Protein AF-A0A4R5BLW0-F1 (afdb_monomer_lite)

Organism: NCBI:txid2530386

Foldseek 3Di:
DDDDDWDKAFDWDDDPNDTDWDQDPDDPNHRHTDTQMGTADVPGDSLRRRQVSCCVPPNDHDDSVVDDDDPCVVVDVDDDDADLVGDDPPDDPQVPVVSVCVVVVHDDDDDDDPD

pLDDT: mean 88.57, std 10.77, range [46.16, 97.56]

InterPro domains:
  IPR000086 NUDIX hydrolase domain [PF00293] (9-66)
  IPR000086 NUDIX hydrolase domain [PS51462] (2-115)
  IPR015797 NUDIX hydrolase-like domain superfamily [SSF55811] (3-89)
  IPR020084 NUDIX hydrolase, conserved site [PS00893] (38-59)
  IPR020476 NUDIX hydrolase [PR00502] (33-47)
  IPR020476 NUDIX hydrolase [PR00502] (47-62)

Radius of gyration: 21.07 Å; chains: 1; bounding box: 57×29×59 Å

Secondary structure (DSSP, 8-state):
-------EEE---EETTEE--EE--SSSSTT-EE-SEEEPPTT--HHHHHHHHHHHHH-----GGG----S-TTT-S------GGG--TT--HHHHHHHHHHHTT------S---

Structure (mmCIF, N/CA/C/O backbone):
data_AF-A0A4R5BLW0-F1
#
_entry.id   AF-A0A4R5BLW0-F1
#
loop_
_atom_site.group_PDB
_atom_site.id
_atom_site.type_symbol
_atom_site.label_atom_id
_atom_site.label_alt_id
_atom_site.label_comp_id
_atom_site.label_asym_id
_atom_site.label_entity_id
_atom_site.label_seq_id
_atom_site.pdbx_PDB_ins_code
_atom_site.Cartn_x
_atom_site.Cartn_y
_atom_site.Cartn_z
_atom_site.occupancy
_atom_site.B_iso_or_equiv
_atom_site.auth_seq_id
_atom_site.auth_comp_id
_atom_site.auth_asym_id
_atom_site.auth_atom_id
_atom_site.pdbx_PDB_model_num
ATOM 1 N N . MET A 1 1 ? 31.904 7.817 0.176 1.00 46.16 1 MET A N 1
ATOM 2 C CA . MET A 1 1 ? 31.210 6.848 -0.700 1.00 46.16 1 MET A CA 1
ATOM 3 C C . MET A 1 1 ? 29.716 7.042 -0.480 1.00 46.16 1 MET A C 1
ATOM 5 O O . MET A 1 1 ? 29.242 6.761 0.613 1.00 46.16 1 MET A O 1
ATOM 9 N N . VAL A 1 2 ? 29.004 7.642 -1.437 1.00 56.94 2 VAL A N 1
ATOM 10 C CA . VAL A 1 2 ? 27.553 7.869 -1.317 1.00 56.94 2 VAL A CA 1
ATOM 11 C C . VAL A 1 2 ? 26.858 6.560 -1.679 1.00 56.94 2 VAL A C 1
ATOM 13 O O . VAL A 1 2 ? 26.971 6.104 -2.814 1.00 56.94 2 VAL A O 1
ATOM 16 N N . HIS A 1 3 ? 26.191 5.928 -0.715 1.00 57.44 3 HIS A N 1
ATOM 17 C CA . HIS A 1 3 ? 25.347 4.769 -0.997 1.00 57.44 3 HIS A CA 1
ATOM 18 C C . HIS A 1 3 ? 24.064 5.260 -1.664 1.00 57.44 3 HIS A C 1
ATOM 20 O O . HIS A 1 3 ? 23.326 6.058 -1.089 1.00 57.44 3 HIS A O 1
ATOM 26 N N . ARG A 1 4 ? 23.798 4.798 -2.888 1.00 74.00 4 ARG A N 1
ATOM 27 C CA . ARG A 1 4 ? 22.523 5.047 -3.558 1.00 74.00 4 ARG A CA 1
ATOM 28 C C . ARG A 1 4 ? 21.532 3.988 -3.091 1.00 74.00 4 ARG A C 1
ATOM 30 O O . ARG A 1 4 ? 21.556 2.867 -3.589 1.00 74.00 4 ARG A O 1
ATOM 37 N N . MET A 1 5 ? 20.689 4.336 -2.125 1.00 78.38 5 MET A N 1
ATOM 38 C CA . MET A 1 5 ? 19.539 3.500 -1.788 1.00 78.38 5 MET A CA 1
ATOM 39 C C . MET A 1 5 ? 18.486 3.664 -2.882 1.00 78.38 5 MET A C 1
ATOM 41 O O . MET A 1 5 ? 18.131 4.785 -3.240 1.00 78.38 5 MET A O 1
ATOM 45 N N . VAL A 1 6 ? 18.024 2.549 -3.438 1.00 84.56 6 VAL A N 1
ATOM 46 C CA . VAL A 1 6 ? 16.882 2.516 -4.352 1.00 84.56 6 VAL A CA 1
ATOM 47 C C . VAL A 1 6 ? 15.743 1.868 -3.588 1.00 84.56 6 VAL A C 1
ATOM 49 O O . VAL A 1 6 ? 15.895 0.749 -3.103 1.00 84.56 6 VAL A O 1
ATOM 52 N N . VAL A 1 7 ? 14.633 2.587 -3.461 1.00 91.12 7 VAL A N 1
ATOM 53 C CA . VAL A 1 7 ? 13.409 2.084 -2.840 1.00 91.12 7 VAL A CA 1
ATOM 54 C C . VAL A 1 7 ? 12.378 1.879 -3.941 1.00 91.12 7 VAL A C 1
ATOM 56 O O . VAL A 1 7 ? 12.228 2.743 -4.805 1.00 91.12 7 VAL A O 1
ATOM 59 N N . ASP A 1 8 ? 11.707 0.731 -3.923 1.00 92.69 8 ASP A N 1
ATOM 60 C CA . ASP A 1 8 ? 10.720 0.335 -4.928 1.00 92.69 8 ASP A CA 1
ATOM 61 C C . ASP A 1 8 ? 9.386 0.040 -4.234 1.00 92.69 8 ASP A C 1
ATOM 63 O O . ASP A 1 8 ? 9.331 -0.765 -3.299 1.00 92.69 8 ASP A O 1
ATOM 67 N N . ALA A 1 9 ? 8.318 0.711 -4.659 1.00 94.06 9 ALA A N 1
ATOM 68 C CA . ALA A 1 9 ? 6.976 0.533 -4.122 1.00 94.06 9 ALA A CA 1
ATOM 69 C C . ALA A 1 9 ? 6.232 -0.521 -4.947 1.00 94.06 9 ALA A C 1
ATOM 71 O O . ALA A 1 9 ? 6.089 -0.366 -6.154 1.00 94.06 9 ALA A O 1
ATOM 72 N N . HIS A 1 10 ? 5.750 -1.582 -4.297 1.00 94.31 10 HIS A N 1
ATOM 73 C CA . HIS A 1 10 ? 4.994 -2.665 -4.934 1.00 94.31 10 HIS A CA 1
ATOM 74 C C . HIS A 1 10 ? 3.520 -2.616 -4.525 1.00 94.31 10 HIS A C 1
ATOM 76 O O . HIS A 1 10 ? 3.213 -2.443 -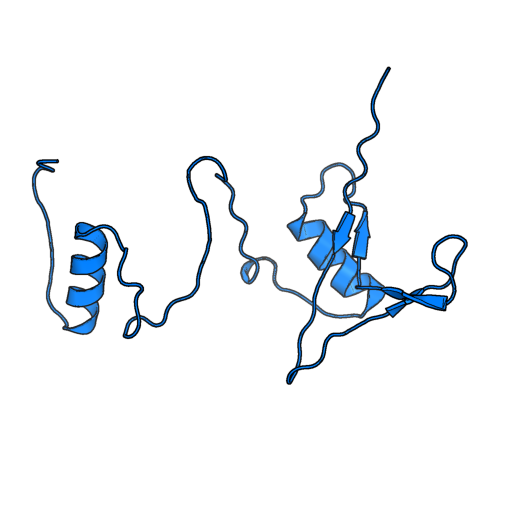3.345 1.00 94.31 10 HIS A O 1
ATOM 82 N N . VAL A 1 11 ? 2.611 -2.836 -5.480 1.00 94.44 11 VAL A N 1
ATOM 83 C CA . VAL A 1 11 ? 1.160 -2.830 -5.243 1.00 94.44 11 VAL A CA 1
ATOM 84 C C . VAL A 1 11 ? 0.578 -4.225 -5.446 1.00 94.44 11 VAL A C 1
ATOM 86 O O . VAL A 1 11 ? 0.590 -4.777 -6.546 1.00 94.44 11 VAL A O 1
ATOM 89 N N . ILE A 1 12 ? 0.014 -4.795 -4.380 1.00 94.94 12 ILE A N 1
ATOM 90 C CA . ILE A 1 12 ? -0.686 -6.082 -4.431 1.00 94.94 12 ILE A CA 1
ATOM 91 C C . ILE A 1 12 ? -2.184 -5.817 -4.567 1.00 94.94 12 ILE A C 1
ATOM 93 O O . ILE A 1 12 ? -2.853 -5.429 -3.613 1.00 94.94 12 ILE A O 1
ATOM 97 N N . MET A 1 13 ? -2.724 -6.054 -5.760 1.00 94.00 13 MET A N 1
ATOM 98 C CA . MET A 1 13 ?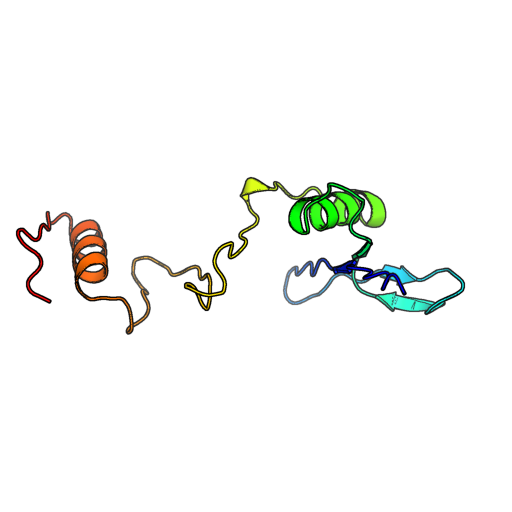 -4.159 -5.947 -6.024 1.00 94.00 13 MET A CA 1
ATOM 99 C C . MET A 1 13 ? -4.808 -7.326 -5.972 1.00 94.00 13 MET A C 1
ATOM 101 O O . MET A 1 13 ? -4.461 -8.204 -6.765 1.00 94.00 13 MET A O 1
ATOM 105 N N . VAL A 1 14 ? -5.772 -7.501 -5.065 1.00 95.50 14 VAL A N 1
ATOM 106 C CA . VAL A 1 14 ? -6.506 -8.759 -4.882 1.00 95.50 14 VAL A CA 1
ATOM 107 C C . VAL A 1 14 ? -7.973 -8.584 -5.272 1.00 95.50 14 VAL A C 1
ATOM 109 O O . VAL A 1 14 ? -8.635 -7.648 -4.833 1.00 95.50 14 VAL A O 1
ATOM 112 N N . ARG A 1 15 ? -8.514 -9.505 -6.078 1.00 93.69 15 ARG A N 1
ATOM 113 C CA . ARG A 1 15 ? -9.940 -9.545 -6.439 1.00 93.69 15 ARG A CA 1
ATOM 114 C C . ARG A 1 15 ? -10.443 -10.979 -6.499 1.00 93.69 15 ARG A C 1
ATOM 116 O O . ARG A 1 15 ? -9.981 -11.765 -7.321 1.00 93.69 15 ARG A O 1
ATOM 123 N N . GLY A 1 16 ? -11.421 -11.315 -5.655 1.00 95.88 16 GLY A N 1
ATOM 124 C CA . GLY A 1 16 ? -12.045 -12.645 -5.647 1.00 95.88 16 GLY A CA 1
ATOM 125 C C . GLY A 1 16 ? -11.025 -13.783 -5.521 1.00 95.88 16 GLY A C 1
ATOM 126 O O . GLY A 1 16 ? -11.046 -14.705 -6.334 1.00 95.88 16 GLY A O 1
ATOM 127 N N . GLY A 1 17 ? -10.087 -13.661 -4.573 1.00 94.12 17 GLY A N 1
ATOM 128 C CA . GLY A 1 17 ? -9.029 -14.650 -4.325 1.00 94.12 17 GLY A CA 1
ATOM 129 C C . GLY A 1 17 ? -7.904 -14.696 -5.368 1.00 94.12 17 GLY A C 1
ATOM 130 O O . GLY A 1 17 ? -7.082 -15.603 -5.327 1.00 94.12 17 GLY A O 1
ATOM 131 N N . ARG A 1 18 ? -7.857 -13.752 -6.315 1.00 96.00 18 ARG A N 1
ATOM 132 C CA . ARG A 1 18 ? -6.822 -13.667 -7.361 1.00 96.00 18 ARG A CA 1
ATOM 133 C C . ARG A 1 18 ? -5.954 -12.437 -7.156 1.00 96.00 18 ARG A C 1
ATOM 135 O O . ARG A 1 18 ? -6.472 -11.419 -6.707 1.00 96.00 18 ARG A O 1
ATOM 142 N N . VAL A 1 19 ? -4.687 -12.516 -7.554 1.00 97.31 19 VAL A N 1
ATOM 143 C CA . VAL A 1 19 ? -3.747 -11.386 -7.580 1.00 97.31 19 VAL A CA 1
ATOM 144 C C . VAL A 1 19 ? -3.521 -10.906 -9.016 1.00 97.31 19 VAL A C 1
ATOM 146 O O . VAL A 1 19 ? -3.478 -11.721 -9.940 1.00 97.31 19 VAL A O 1
ATOM 149 N N . LEU A 1 20 ? -3.396 -9.593 -9.216 1.00 96.69 20 LEU A N 1
ATOM 150 C CA . LEU A 1 20 ? -2.999 -9.011 -10.500 1.00 96.69 20 LEU A CA 1
ATOM 151 C C . LEU A 1 20 ? -1.470 -9.005 -10.630 1.00 96.69 20 LEU A C 1
ATOM 153 O O . LEU A 1 20 ? -0.778 -8.520 -9.740 1.00 96.69 20 LEU A O 1
ATOM 157 N N . LEU A 1 21 ? -0.959 -9.503 -11.756 1.00 97.31 21 LEU A N 1
ATOM 158 C CA . LEU A 1 21 ? 0.461 -9.476 -12.107 1.00 97.31 21 LEU A CA 1
ATOM 159 C C . LEU A 1 21 ? 0.624 -8.946 -13.533 1.00 97.31 21 LEU A C 1
ATOM 161 O O . LEU A 1 21 ? -0.217 -9.210 -14.396 1.00 97.31 21 LEU A O 1
ATOM 165 N N . SER A 1 22 ? 1.722 -8.243 -13.791 1.00 94.12 22 SER A N 1
ATOM 166 C CA . SER A 1 22 ? 2.159 -7.845 -15.127 1.00 94.12 22 SER A CA 1
ATOM 167 C C . SER A 1 22 ? 3.302 -8.758 -15.581 1.00 94.12 22 SER A C 1
ATOM 169 O O . SER A 1 22 ? 4.095 -9.250 -14.776 1.00 94.12 22 SER A O 1
ATOM 171 N N . ARG A 1 23 ? 3.372 -9.056 -16.882 1.00 95.62 23 ARG A N 1
ATOM 172 C CA . ARG A 1 23 ? 4.490 -9.817 -17.455 1.00 95.62 23 ARG A CA 1
ATOM 173 C C . ARG A 1 23 ? 5.510 -8.829 -18.000 1.00 95.62 23 ARG A C 1
ATOM 175 O O . ARG A 1 23 ? 5.199 -8.077 -18.923 1.00 95.62 23 ARG A O 1
ATOM 182 N N . ARG A 1 24 ? 6.707 -8.812 -17.415 1.00 94.44 24 ARG A N 1
ATOM 183 C CA . ARG A 1 24 ? 7.724 -7.798 -17.704 1.00 94.44 24 ARG A CA 1
ATOM 184 C C . ARG A 1 24 ? 8.252 -7.924 -19.131 1.00 94.44 24 ARG A C 1
ATOM 186 O O . ARG A 1 24 ? 8.431 -9.026 -19.647 1.00 94.44 24 ARG A O 1
ATOM 193 N N . ARG A 1 25 ? 8.552 -6.772 -19.728 1.00 93.12 25 ARG A N 1
ATOM 194 C CA . ARG A 1 25 ? 9.339 -6.632 -20.957 1.00 93.12 25 ARG A CA 1
ATOM 195 C C . ARG A 1 25 ? 10.539 -5.739 -20.650 1.00 93.12 25 ARG A C 1
ATOM 197 O O . ARG A 1 25 ? 10.337 -4.608 -20.215 1.00 93.12 25 ARG A O 1
ATOM 204 N N . GLY A 1 26 ? 11.763 -6.206 -20.878 1.00 89.44 26 GLY A N 1
ATOM 205 C CA . GLY A 1 26 ? 12.969 -5.395 -20.661 1.00 89.44 26 GLY A CA 1
ATOM 206 C C . GLY A 1 26 ? 14.207 -6.210 -20.300 1.00 89.44 26 GLY A C 1
ATOM 207 O O . GLY A 1 26 ? 14.188 -7.427 -20.315 1.00 89.44 26 GLY A O 1
ATOM 208 N N . SER A 1 27 ? 15.311 -5.547 -19.959 1.00 83.94 27 SER A N 1
ATOM 209 C CA . SER A 1 27 ? 16.598 -6.220 -19.709 1.00 83.94 27 SER A CA 1
ATOM 210 C C . SER A 1 27 ? 16.664 -7.013 -18.398 1.00 83.94 27 SER A C 1
ATOM 212 O O . SER A 1 27 ? 17.492 -7.912 -18.273 1.00 83.94 27 SER A O 1
ATOM 214 N N . PHE A 1 28 ? 15.812 -6.697 -17.421 1.00 85.56 28 PHE A N 1
ATOM 215 C CA . PHE A 1 28 ? 15.765 -7.377 -16.128 1.00 85.56 28 PHE A CA 1
ATOM 216 C C . PHE A 1 28 ? 14.410 -8.051 -15.907 1.00 85.56 28 PHE A C 1
ATOM 218 O O . PHE A 1 28 ? 13.367 -7.387 -15.897 1.00 85.56 28 PHE A O 1
ATOM 225 N N . GLY A 1 29 ? 14.448 -9.369 -15.693 1.00 89.38 29 GLY A N 1
ATOM 226 C CA . GLY A 1 29 ? 13.257 -10.187 -15.474 1.00 89.38 29 GLY A CA 1
ATOM 227 C C . GLY A 1 29 ? 12.363 -10.318 -16.709 1.00 89.38 29 GLY A C 1
ATOM 228 O O . GLY A 1 29 ? 11.152 -10.444 -16.548 1.00 89.38 29 GLY A O 1
ATOM 229 N N . ASP A 1 30 ? 12.928 -10.253 -17.920 1.00 96.12 30 ASP A N 1
ATOM 230 C CA . ASP A 1 30 ? 12.163 -10.357 -19.168 1.00 96.12 30 ASP A CA 1
ATOM 231 C C . ASP A 1 30 ? 11.279 -11.608 -19.193 1.00 96.12 30 ASP A C 1
ATOM 233 O O . ASP A 1 30 ? 11.721 -12.714 -18.877 1.00 96.12 30 ASP A O 1
ATOM 237 N N . GLY A 1 31 ? 10.008 -11.436 -19.550 1.00 96.25 31 GLY A N 1
ATOM 238 C CA . GLY A 1 31 ? 9.053 -12.533 -19.647 1.00 96.25 31 GLY A CA 1
ATOM 239 C C . GLY A 1 31 ? 8.616 -13.144 -18.312 1.00 96.25 31 GLY A C 1
ATOM 240 O O . GLY A 1 31 ? 7.781 -14.055 -18.344 1.00 96.25 31 GLY A O 1
ATOM 241 N N . LEU A 1 32 ? 9.108 -12.662 -17.166 1.00 97.56 32 LEU A N 1
ATOM 242 C CA . LEU A 1 32 ? 8.649 -13.083 -15.840 1.00 97.56 32 LEU A CA 1
ATOM 243 C C . LEU A 1 32 ? 7.425 -12.276 -15.391 1.00 97.56 32 LEU A C 1
ATOM 245 O O . LEU A 1 32 ? 7.224 -11.131 -15.799 1.00 97.56 32 LEU A O 1
ATOM 249 N N . TRP A 1 33 ? 6.601 -12.893 -14.546 1.00 97.12 33 TRP A N 1
ATOM 250 C CA . TRP A 1 33 ? 5.493 -12.220 -13.871 1.00 97.12 33 TRP A CA 1
ATOM 251 C C . TRP A 1 33 ? 5.997 -11.424 -12.667 1.00 97.12 33 TRP A C 1
ATOM 253 O O . TRP A 1 33 ? 6.892 -11.874 -11.952 1.00 97.12 33 TRP A O 1
ATOM 263 N N . HIS A 1 34 ? 5.409 -10.256 -12.437 1.00 95.00 34 HIS A N 1
ATOM 264 C CA . HIS A 1 34 ? 5.791 -9.318 -11.386 1.00 95.00 34 HIS A CA 1
ATOM 265 C C . HIS A 1 34 ? 4.565 -8.516 -10.925 1.00 95.00 34 HIS A C 1
ATOM 267 O O . HIS A 1 34 ? 3.535 -8.489 -11.600 1.00 95.00 34 HIS A O 1
ATOM 273 N N . LEU A 1 35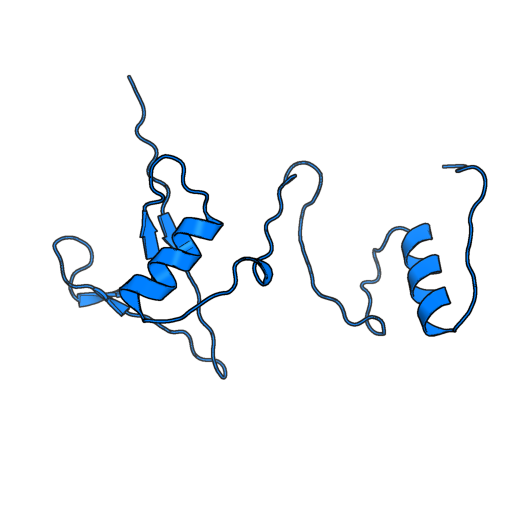 ? 4.647 -7.936 -9.730 1.00 96.38 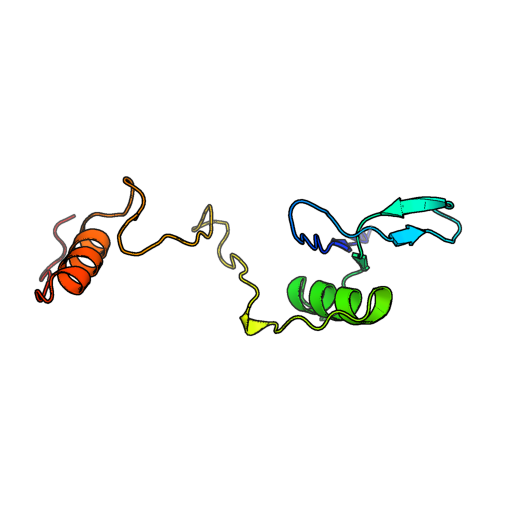35 LEU A N 1
ATOM 274 C CA . LEU A 1 35 ? 3.625 -7.026 -9.216 1.00 96.38 35 LEU A CA 1
ATOM 275 C C . LEU A 1 35 ? 3.765 -5.672 -9.913 1.00 96.38 35 LEU A C 1
ATOM 277 O O . LEU A 1 35 ? 4.896 -5.274 -10.170 1.00 96.38 35 LEU A O 1
ATOM 281 N N . PRO A 1 36 ? 2.673 -4.928 -10.140 1.00 95.50 36 PRO A N 1
ATOM 282 C CA . PRO A 1 36 ? 2.788 -3.524 -10.500 1.00 95.50 36 PRO A CA 1
ATOM 283 C C . PRO A 1 36 ? 3.648 -2.785 -9.471 1.00 95.50 36 PRO A C 1
ATOM 285 O O . PRO A 1 36 ? 3.385 -2.876 -8.262 1.00 95.50 36 PRO A O 1
ATOM 288 N N . SER A 1 37 ? 4.725 -2.151 -9.923 1.00 95.31 37 SER A N 1
ATOM 289 C CA . SER A 1 37 ? 5.708 -1.540 -9.029 1.00 95.31 37 SER A CA 1
ATOM 290 C C . SER A 1 37 ? 6.575 -0.524 -9.747 1.00 95.31 37 SER A C 1
ATOM 292 O O . SER A 1 37 ? 6.755 -0.581 -10.960 1.00 95.31 37 SER A O 1
ATOM 294 N N . GLY A 1 38 ? 7.205 0.342 -8.964 1.00 93.62 38 GLY A N 1
ATOM 295 C CA . GLY A 1 38 ? 8.270 1.173 -9.484 1.00 93.62 38 GLY A CA 1
ATOM 296 C C . GLY A 1 38 ? 8.993 1.967 -8.418 1.00 93.62 38 GLY A C 1
ATOM 297 O O . GLY A 1 38 ? 8.703 1.903 -7.216 1.00 93.62 38 GLY A O 1
ATOM 298 N N . LYS A 1 39 ? 10.013 2.681 -8.883 1.00 95.38 39 LYS A N 1
ATOM 299 C CA . LYS A 1 39 ? 10.950 3.376 -8.008 1.00 95.38 39 LYS A CA 1
ATOM 300 C C . LYS A 1 39 ? 10.269 4.587 -7.402 1.00 95.38 39 LYS A C 1
ATOM 302 O O . LYS A 1 39 ? 9.546 5.308 -8.083 1.00 95.38 39 LYS A O 1
ATOM 307 N N . VAL A 1 40 ? 10.570 4.822 -6.132 1.00 96.19 40 VAL A N 1
ATOM 308 C CA . VAL A 1 40 ? 10.178 6.060 -5.463 1.00 96.19 40 VAL A CA 1
ATOM 309 C C . VAL A 1 40 ? 11.040 7.195 -6.004 1.00 96.19 40 VAL A C 1
ATOM 311 O O . VAL A 1 40 ? 12.275 7.127 -5.942 1.00 96.19 40 VAL A O 1
ATOM 314 N N . ASP A 1 41 ? 10.389 8.231 -6.524 1.00 94.81 41 ASP A N 1
ATOM 315 C CA . ASP A 1 41 ? 11.067 9.407 -7.054 1.00 94.81 41 ASP A CA 1
ATOM 316 C C . ASP A 1 41 ? 11.537 10.362 -5.945 1.00 94.81 41 ASP A C 1
ATOM 318 O O . ASP A 1 41 ? 11.129 10.305 -4.782 1.00 94.81 41 ASP A O 1
ATOM 322 N N . ALA A 1 42 ? 12.452 11.267 -6.295 1.00 92.25 42 ALA A N 1
ATOM 323 C CA . ALA A 1 42 ? 12.970 12.241 -5.342 1.00 92.25 42 ALA A CA 1
ATOM 324 C C . ALA A 1 42 ? 11.855 13.192 -4.870 1.00 92.25 42 ALA A C 1
ATOM 326 O O . ALA A 1 42 ? 11.245 13.892 -5.674 1.00 92.25 42 ALA A O 1
ATOM 327 N N . GLY A 1 43 ? 11.634 13.247 -3.554 1.00 93.00 43 GLY A N 1
ATOM 328 C CA . GLY A 1 43 ? 10.570 14.053 -2.945 1.00 93.00 43 GLY A CA 1
ATOM 329 C C . GLY A 1 43 ? 9.202 13.363 -2.895 1.00 93.00 43 GLY A C 1
ATOM 330 O O . GLY A 1 43 ? 8.258 13.953 -2.377 1.00 93.00 43 GLY A O 1
ATOM 331 N N . GLU A 1 44 ? 9.101 12.128 -3.385 1.00 93.75 44 GLU A N 1
ATOM 332 C CA . GLU A 1 44 ? 7.887 11.315 -3.352 1.00 93.75 44 GLU A CA 1
ATOM 333 C C . GLU A 1 44 ? 7.858 10.420 -2.097 1.00 93.75 44 GLU A C 1
ATOM 335 O O . GLU A 1 44 ? 8.885 9.911 -1.639 1.00 93.75 44 GLU A O 1
ATOM 340 N N . SER A 1 45 ? 6.676 10.218 -1.512 1.00 92.00 45 SER A N 1
ATOM 341 C CA . SER A 1 45 ? 6.461 9.209 -0.467 1.00 92.00 45 SER A CA 1
ATOM 342 C C . SER A 1 45 ? 6.189 7.821 -1.062 1.00 92.00 45 SER A C 1
ATOM 344 O O . SER A 1 45 ? 5.749 7.692 -2.200 1.00 92.00 45 SER A O 1
ATOM 346 N N . LEU A 1 46 ? 6.354 6.759 -0.265 1.00 92.00 46 LEU A N 1
ATOM 347 C CA . LEU A 1 46 ? 6.017 5.389 -0.695 1.00 92.00 46 LEU A CA 1
ATOM 348 C C . LEU A 1 46 ? 4.561 5.244 -1.158 1.00 92.00 46 LEU A C 1
ATOM 350 O O . LEU A 1 46 ? 4.277 4.500 -2.091 1.00 92.00 46 LEU A O 1
ATOM 354 N N . VAL A 1 47 ? 3.649 5.954 -0.490 1.00 93.31 47 VAL A N 1
ATOM 355 C CA . VAL A 1 47 ? 2.216 5.953 -0.801 1.00 93.31 47 VAL A CA 1
ATOM 356 C C . VAL A 1 47 ? 1.973 6.590 -2.168 1.00 93.31 47 VAL A C 1
ATOM 358 O O . VAL A 1 47 ? 1.307 5.989 -3.005 1.00 93.31 47 VAL A O 1
ATOM 361 N N . GLN A 1 48 ? 2.566 7.757 -2.420 1.00 95.25 48 GLN A N 1
ATOM 362 C CA . GLN A 1 48 ? 2.442 8.452 -3.704 1.00 95.25 48 GLN A CA 1
ATOM 363 C C . GLN A 1 48 ? 3.009 7.617 -4.857 1.00 95.25 48 GLN A C 1
ATOM 365 O O . GLN A 1 48 ? 2.329 7.454 -5.869 1.00 95.25 48 GLN A O 1
ATOM 370 N N . ALA A 1 49 ? 4.180 6.999 -4.659 1.00 95.88 49 ALA A N 1
ATOM 371 C CA . ALA A 1 49 ? 4.773 6.097 -5.644 1.00 95.88 49 ALA A CA 1
ATOM 372 C C . ALA A 1 49 ? 3.828 4.930 -5.973 1.00 95.88 49 ALA A C 1
ATOM 374 O O . ALA A 1 49 ? 3.538 4.669 -7.135 1.00 95.88 49 ALA A O 1
ATOM 375 N N . ALA A 1 50 ? 3.265 4.271 -4.955 1.00 95.06 50 ALA A N 1
ATOM 376 C CA . ALA A 1 50 ? 2.313 3.178 -5.151 1.00 95.06 50 ALA A CA 1
ATOM 377 C C . ALA A 1 50 ? 1.052 3.612 -5.927 1.00 95.06 50 ALA A C 1
ATOM 379 O O . ALA A 1 50 ? 0.605 2.898 -6.827 1.00 95.06 50 ALA A O 1
ATOM 380 N N . VAL A 1 51 ? 0.481 4.780 -5.610 1.00 96.25 51 VAL A N 1
ATOM 381 C CA . VAL A 1 51 ? -0.703 5.313 -6.309 1.00 96.25 51 VAL A CA 1
ATOM 382 C C . VAL A 1 51 ? -0.387 5.670 -7.762 1.00 96.25 51 VAL A C 1
ATOM 384 O O . VAL A 1 51 ? -1.173 5.343 -8.658 1.00 96.25 51 VAL A O 1
ATOM 387 N N . ARG A 1 52 ? 0.764 6.303 -8.011 1.00 97.56 52 ARG A N 1
ATOM 388 C CA . ARG A 1 52 ? 1.234 6.643 -9.358 1.00 97.56 52 ARG A CA 1
ATOM 389 C C . ARG A 1 52 ? 1.446 5.391 -10.205 1.00 97.56 52 ARG A C 1
ATOM 391 O O . ARG A 1 52 ? 0.860 5.298 -11.282 1.00 97.56 52 ARG A O 1
ATOM 398 N N . GLU A 1 53 ? 2.192 4.412 -9.701 1.00 97.12 53 GLU A N 1
ATOM 399 C CA . GLU A 1 53 ? 2.516 3.178 -10.432 1.00 97.12 53 GLU A CA 1
ATOM 400 C C . GLU A 1 53 ? 1.268 2.331 -10.722 1.00 97.12 53 GLU A C 1
ATOM 402 O O . GLU A 1 53 ? 1.083 1.844 -11.838 1.00 97.12 53 GLU A O 1
ATOM 407 N N . ALA A 1 54 ? 0.329 2.228 -9.771 1.00 96.56 54 ALA A N 1
ATOM 408 C CA . ALA A 1 54 ? -0.953 1.560 -10.016 1.00 96.56 54 ALA A CA 1
ATOM 409 C C . ALA A 1 54 ? -1.736 2.207 -11.175 1.00 96.56 54 ALA A C 1
ATOM 411 O O . ALA A 1 54 ? -2.367 1.513 -11.982 1.00 96.56 54 ALA A O 1
ATOM 412 N N . ARG A 1 55 ? -1.681 3.538 -11.289 1.00 97.19 55 ARG A N 1
ATOM 413 C CA . ARG A 1 55 ? -2.331 4.272 -12.376 1.00 97.19 55 ARG A CA 1
ATOM 414 C C . ARG A 1 55 ? -1.592 4.105 -13.702 1.00 97.19 55 ARG A C 1
ATOM 416 O O . ARG A 1 55 ? -2.254 3.923 -14.722 1.00 97.19 55 ARG A O 1
ATOM 423 N N . GLU A 1 56 ? -0.268 4.203 -13.702 1.00 96.56 56 GLU A N 1
ATOM 424 C CA . GLU A 1 56 ? 0.561 4.179 -14.913 1.00 96.56 56 GLU A CA 1
ATOM 425 C C . GLU A 1 56 ? 0.631 2.788 -15.548 1.00 96.56 56 GLU A C 1
ATOM 427 O O . GLU A 1 56 ? 0.419 2.662 -16.755 1.00 96.56 56 GLU A O 1
ATOM 432 N N . GLU A 1 57 ? 0.856 1.738 -14.755 1.00 95.62 57 GLU A N 1
ATOM 433 C CA . GLU A 1 57 ? 1.089 0.394 -15.294 1.00 95.62 57 GLU A CA 1
ATOM 434 C C . GLU A 1 57 ? -0.199 -0.384 -15.585 1.00 95.62 57 GLU A C 1
ATOM 436 O O . GLU A 1 57 ? -0.240 -1.188 -16.520 1.00 95.62 57 GLU A O 1
ATOM 441 N N . VAL A 1 58 ? -1.257 -0.176 -14.790 1.00 95.62 58 VAL A N 1
ATOM 442 C CA . VAL A 1 58 ? -2.494 -0.978 -14.892 1.00 95.62 58 VAL A CA 1
ATOM 443 C C . VAL A 1 58 ? -3.787 -0.160 -14.941 1.00 95.62 58 VAL A C 1
ATOM 445 O O . VAL A 1 58 ? -4.872 -0.737 -15.034 1.00 95.62 58 VAL A O 1
ATOM 448 N N . GLY A 1 59 ? -3.709 1.174 -14.906 1.00 96.56 59 GLY A N 1
ATOM 449 C CA . GLY A 1 59 ? -4.875 2.057 -15.028 1.00 96.56 59 GLY A CA 1
ATOM 450 C C . GLY A 1 59 ? -5.793 2.093 -13.802 1.00 96.56 59 GLY A C 1
ATOM 451 O O . GLY A 1 59 ? -6.906 2.620 -13.890 1.00 96.56 59 GLY A O 1
ATOM 452 N N . VAL A 1 60 ? -5.361 1.546 -12.662 1.00 95.56 60 VAL A N 1
ATOM 453 C CA . VAL A 1 60 ? -6.148 1.531 -11.423 1.00 95.56 60 VAL A CA 1
ATOM 454 C C . VAL A 1 60 ? -5.969 2.858 -10.694 1.00 95.56 60 VAL A C 1
ATOM 456 O O . VAL A 1 60 ? -4.855 3.322 -10.477 1.00 95.56 60 VAL A O 1
ATOM 459 N N . ARG A 1 61 ? -7.085 3.479 -10.304 1.00 96.06 61 ARG A N 1
ATOM 460 C CA . ARG A 1 61 ? -7.076 4.670 -9.449 1.00 96.06 61 ARG A CA 1
ATOM 461 C C . ARG A 1 61 ? -7.243 4.236 -8.002 1.00 96.06 61 ARG A C 1
ATOM 463 O O . ARG A 1 61 ? -8.222 3.567 -7.684 1.00 96.06 61 ARG A O 1
ATOM 470 N N . ILE A 1 62 ? -6.297 4.633 -7.164 1.00 94.25 62 ILE A N 1
ATOM 471 C CA . ILE A 1 62 ? -6.338 4.452 -5.716 1.00 94.25 62 ILE A CA 1
ATOM 472 C C . ILE A 1 62 ? -6.524 5.842 -5.111 1.00 94.25 62 ILE A C 1
ATOM 474 O O . ILE A 1 62 ? -5.800 6.765 -5.486 1.00 94.25 62 ILE A O 1
ATOM 478 N N . ASP A 1 63 ? -7.499 6.005 -4.221 1.00 93.12 63 ASP A N 1
ATOM 479 C CA . ASP A 1 63 ? -7.577 7.206 -3.393 1.00 93.12 63 ASP A CA 1
ATOM 480 C C . ASP A 1 63 ? -6.518 7.086 -2.290 1.00 93.12 63 ASP A C 1
ATOM 482 O O . ASP A 1 63 ? -6.505 6.115 -1.533 1.00 93.12 63 ASP A O 1
ATOM 486 N N . GLU A 1 64 ? -5.603 8.051 -2.198 1.00 89.25 64 GLU A N 1
ATOM 487 C CA . GLU A 1 64 ? -4.572 8.060 -1.152 1.00 89.25 64 GLU A CA 1
ATOM 488 C C . GLU A 1 64 ? -5.179 8.028 0.260 1.00 89.25 64 GLU A C 1
ATOM 490 O O . GLU A 1 64 ? -4.561 7.492 1.180 1.00 89.25 64 GLU A O 1
ATOM 495 N N . ASN A 1 65 ? -6.406 8.531 0.435 1.00 87.62 65 ASN A N 1
ATOM 496 C CA . ASN A 1 65 ? -7.110 8.511 1.717 1.00 87.62 65 ASN A CA 1
ATOM 497 C C . ASN A 1 65 ? -7.561 7.107 2.144 1.00 87.62 65 ASN A C 1
ATOM 499 O O . ASN A 1 65 ? -7.810 6.890 3.336 1.00 87.62 65 ASN A O 1
ATOM 503 N N . ASP A 1 66 ? -7.629 6.155 1.211 1.00 88.56 66 ASP A N 1
ATOM 504 C CA . ASP A 1 66 ? -7.928 4.748 1.498 1.00 88.56 66 ASP A CA 1
ATOM 505 C C . ASP A 1 66 ? -6.680 3.972 1.939 1.00 88.56 66 ASP A C 1
ATOM 507 O O . ASP A 1 66 ? -6.779 2.870 2.486 1.00 88.56 66 ASP A O 1
ATOM 511 N N . LEU A 1 67 ? -5.490 4.550 1.754 1.00 87.38 67 LEU A N 1
ATOM 512 C CA . LEU A 1 67 ? -4.237 3.948 2.179 1.00 87.38 67 LEU A CA 1
ATOM 513 C C . LEU A 1 67 ? -3.939 4.297 3.644 1.00 87.38 67 LEU A C 1
ATOM 515 O O . LEU A 1 67 ? -4.219 5.387 4.154 1.00 87.38 67 LEU A O 1
ATOM 519 N N . ARG A 1 68 ? -3.372 3.329 4.366 1.00 84.06 68 ARG A N 1
ATOM 520 C CA . ARG A 1 68 ? -2.946 3.481 5.760 1.00 84.06 68 ARG A CA 1
ATOM 521 C C . ARG A 1 68 ? -1.457 3.192 5.845 1.00 84.06 68 ARG A C 1
ATOM 523 O O . ARG A 1 68 ? -0.984 2.185 5.332 1.00 84.06 68 ARG A O 1
ATOM 530 N N . GLN A 1 69 ? -0.731 4.090 6.500 1.00 86.12 69 GLN A N 1
ATOM 531 C CA . GLN A 1 69 ? 0.700 3.964 6.731 1.00 86.12 69 GLN A CA 1
ATOM 532 C C . GLN A 1 69 ? 0.966 4.142 8.219 1.00 86.12 69 GLN A C 1
ATOM 534 O O . GLN A 1 69 ? 0.548 5.136 8.812 1.00 86.12 69 GLN A O 1
ATOM 539 N N . ASN A 1 70 ? 1.698 3.202 8.805 1.00 87.25 70 ASN A N 1
ATOM 540 C CA . ASN A 1 70 ? 2.250 3.396 10.133 1.00 87.25 70 ASN A CA 1
ATOM 541 C C . ASN A 1 70 ? 3.387 4.426 10.055 1.00 87.25 70 ASN A C 1
ATOM 543 O O . ASN A 1 70 ? 4.402 4.179 9.402 1.00 87.25 70 ASN A O 1
ATOM 547 N N . ARG A 1 71 ? 3.186 5.592 10.675 1.00 87.38 71 ARG A N 1
ATOM 548 C CA . ARG A 1 71 ? 4.151 6.704 10.674 1.00 87.38 71 ARG A CA 1
ATOM 549 C C . ARG A 1 71 ? 5.057 6.739 11.905 1.00 87.38 71 ARG A C 1
ATOM 551 O O . ARG A 1 71 ? 5.996 7.525 11.912 1.00 87.38 71 ARG A O 1
ATOM 558 N N . GLU A 1 72 ? 4.797 5.894 12.898 1.00 91.81 72 GLU A N 1
ATOM 559 C CA . GLU A 1 72 ? 5.575 5.786 14.138 1.00 91.81 72 GLU A CA 1
ATOM 560 C C . GLU A 1 72 ? 5.882 4.303 14.410 1.00 91.81 72 GLU A C 1
ATOM 562 O O . GLU A 1 72 ? 5.363 3.719 15.368 1.00 91.81 72 GLU A O 1
ATOM 567 N N . PRO A 1 73 ? 6.679 3.644 13.547 1.00 90.69 73 PRO A N 1
ATOM 568 C CA . PRO A 1 73 ? 6.973 2.214 13.665 1.00 90.69 73 PRO A CA 1
ATOM 569 C C . PRO A 1 73 ? 7.673 1.838 14.980 1.00 90.69 73 PRO A C 1
ATOM 571 O O . PRO A 1 73 ? 7.681 0.673 15.365 1.00 90.69 73 PRO A O 1
ATOM 574 N N . GLU A 1 74 ? 8.249 2.809 15.687 1.00 95.00 74 GLU A N 1
ATOM 575 C CA . GLU A 1 74 ? 8.844 2.641 17.010 1.00 95.00 74 GLU A CA 1
ATOM 576 C C . GLU A 1 74 ? 7.822 2.640 18.160 1.00 95.00 74 GLU A C 1
ATOM 578 O O . GLU A 1 74 ? 8.159 2.226 19.268 1.00 95.00 74 GLU A O 1
ATOM 583 N N . LYS A 1 75 ? 6.583 3.086 17.914 1.00 92.25 75 LYS A N 1
ATOM 584 C CA . LYS A 1 75 ? 5.491 3.134 18.910 1.00 92.25 75 LYS A CA 1
ATOM 585 C C . LYS A 1 75 ? 4.294 2.263 18.546 1.00 92.25 75 LYS A C 1
ATOM 587 O O . LYS A 1 75 ? 3.500 1.918 19.416 1.00 92.25 75 LYS A O 1
ATOM 592 N N . CYS A 1 76 ? 4.137 1.935 17.270 1.00 92.50 76 CYS A N 1
ATOM 593 C CA . CYS A 1 76 ? 3.028 1.161 16.738 1.00 92.50 76 CYS A CA 1
ATOM 594 C C . CYS A 1 76 ? 3.596 -0.038 15.979 1.00 92.50 76 CYS A C 1
ATOM 596 O O . CYS A 1 76 ? 4.370 0.140 15.044 1.00 92.50 76 CYS A O 1
ATOM 598 N N . TYR A 1 77 ? 3.221 -1.256 16.371 1.00 91.81 77 TYR A N 1
ATOM 599 C CA . TYR A 1 77 ? 3.649 -2.462 15.658 1.00 91.81 77 TYR A CA 1
ATOM 600 C C . TYR A 1 77 ? 2.824 -2.701 14.392 1.00 91.81 77 TYR A C 1
ATOM 602 O O . TYR A 1 77 ? 3.371 -3.070 13.355 1.00 91.81 77 TYR A O 1
ATOM 610 N N . GLU A 1 78 ? 1.512 -2.471 14.463 1.00 90.44 78 GLU A N 1
ATOM 611 C CA . GLU A 1 78 ? 0.570 -2.861 13.418 1.00 90.44 78 GLU A CA 1
ATOM 612 C C . GLU A 1 78 ? -0.641 -1.921 13.363 1.00 90.44 78 GLU A C 1
ATOM 614 O O . GLU A 1 78 ? -1.085 -1.383 14.379 1.00 90.44 78 GLU A O 1
ATOM 619 N N . LEU A 1 79 ? -1.189 -1.756 12.155 1.00 90.19 79 LEU A N 1
ATOM 620 C CA . LEU A 1 79 ? -2.485 -1.131 11.907 1.00 90.19 79 LEU A CA 1
ATOM 621 C C . LEU A 1 79 ? -3.479 -2.211 11.466 1.00 90.19 79 LEU A C 1
ATOM 623 O O . LEU A 1 79 ? -3.183 -2.962 10.540 1.00 90.19 79 LEU A O 1
ATOM 627 N N . GLY A 1 80 ? -4.666 -2.246 12.072 1.00 89.69 80 GLY A N 1
ATOM 628 C CA . GLY A 1 80 ? -5.695 -3.241 11.764 1.00 89.69 80 GLY A CA 1
ATOM 629 C C . GLY A 1 80 ? -7.099 -2.646 11.679 1.00 89.69 80 GLY A C 1
ATOM 630 O O . GLY A 1 80 ? -7.400 -1.631 12.308 1.00 89.69 80 GLY A O 1
ATOM 631 N N . TRP A 1 81 ? -7.961 -3.304 10.901 1.00 87.81 81 TRP A N 1
ATOM 632 C CA . TRP A 1 81 ? -9.401 -3.058 10.886 1.00 87.81 81 TRP A CA 1
ATOM 633 C C . TRP A 1 81 ? -10.105 -4.147 11.683 1.00 87.81 81 TRP A C 1
ATOM 635 O O . TRP A 1 81 ? -9.945 -5.331 11.396 1.00 87.81 81 TRP A O 1
ATOM 645 N N . PHE A 1 82 ? -10.924 -3.738 12.642 1.00 92.25 82 PHE A N 1
ATOM 646 C CA . PHE A 1 82 ? -11.721 -4.641 13.459 1.00 92.25 82 PHE A CA 1
ATOM 647 C C . PHE A 1 82 ? -13.170 -4.177 13.415 1.00 92.25 82 PHE A C 1
ATOM 649 O O . PHE A 1 82 ? -13.440 -2.974 13.468 1.00 92.25 82 PHE A O 1
ATOM 656 N N . ALA A 1 83 ? -14.103 -5.119 13.292 1.00 89.81 83 ALA A N 1
ATOM 657 C CA . ALA A 1 83 ? -15.509 -4.789 13.459 1.00 89.81 83 ALA A CA 1
ATOM 658 C C . ALA A 1 83 ? -15.739 -4.357 14.915 1.00 89.81 83 ALA A C 1
ATOM 660 O O . ALA A 1 83 ? -15.113 -4.897 15.829 1.00 89.81 83 ALA A O 1
ATOM 661 N N . LEU A 1 84 ? -16.611 -3.371 15.145 1.00 86.88 84 LEU A N 1
ATOM 662 C CA . LEU A 1 84 ? -16.840 -2.857 16.500 1.00 86.88 84 LEU A CA 1
ATOM 663 C C . LEU A 1 84 ? -17.389 -3.942 17.441 1.00 86.88 84 LEU A C 1
ATOM 665 O O . LEU A 1 84 ? -17.078 -3.944 18.625 1.00 86.88 84 LEU A O 1
ATOM 669 N N . ASP A 1 85 ? -18.150 -4.895 16.913 1.00 87.56 85 ASP A N 1
ATOM 670 C CA . ASP A 1 85 ? -18.670 -6.060 17.632 1.00 87.56 85 ASP A CA 1
ATOM 671 C C . ASP A 1 85 ? -17.682 -7.245 17.704 1.00 87.56 85 ASP A C 1
ATOM 673 O O . ASP A 1 85 ? -17.970 -8.241 18.366 1.00 87.56 85 ASP A O 1
ATOM 677 N N . ALA A 1 86 ? -16.503 -7.133 17.084 1.00 91.44 86 ALA A N 1
ATOM 678 C CA . ALA A 1 86 ? -15.455 -8.156 17.061 1.00 91.44 86 ALA A CA 1
ATOM 679 C C . ALA A 1 86 ? -14.059 -7.547 17.294 1.00 91.44 86 ALA A C 1
ATOM 681 O O . ALA A 1 86 ? -13.108 -7.788 16.546 1.00 91.44 86 ALA A O 1
ATOM 682 N N . LEU A 1 87 ? -13.948 -6.725 18.338 1.00 91.75 87 LEU A N 1
ATOM 683 C CA . LEU A 1 87 ? -12.689 -6.119 18.760 1.00 91.75 87 LEU A CA 1
ATOM 684 C C . LEU A 1 87 ? -11.686 -7.169 19.279 1.00 91.75 87 LEU A C 1
ATOM 686 O O . LEU A 1 87 ? -12.100 -8.148 19.909 1.00 91.75 87 LEU A O 1
ATOM 690 N N . PRO A 1 88 ? -10.372 -6.958 19.082 1.00 93.94 88 PRO A N 1
ATOM 691 C CA . PRO A 1 88 ? -9.348 -7.850 19.606 1.00 93.94 88 PRO A CA 1
ATOM 692 C C . PRO A 1 88 ? -9.325 -7.842 21.144 1.00 93.94 88 PRO A C 1
ATOM 694 O O . PRO A 1 88 ? -9.771 -6.897 21.801 1.00 93.94 88 PRO A O 1
ATOM 697 N N . GLY A 1 89 ? -8.847 -8.939 21.734 1.00 91.56 89 GLY A N 1
ATOM 698 C CA . GLY A 1 89 ? -8.889 -9.153 23.186 1.00 91.56 89 GLY A CA 1
ATOM 699 C C . GLY A 1 89 ? -7.842 -8.365 23.980 1.00 91.56 89 GLY A C 1
ATOM 700 O O . GLY A 1 89 ? -7.975 -8.232 25.193 1.00 91.56 89 GLY A O 1
ATOM 701 N N . ASP A 1 90 ? -6.824 -7.840 23.306 1.00 94.06 90 ASP A N 1
ATOM 702 C CA . ASP A 1 90 ? -5.625 -7.204 23.858 1.00 94.06 90 ASP A CA 1
ATOM 703 C C . ASP A 1 90 ? -5.630 -5.670 23.727 1.00 94.06 90 ASP A C 1
ATOM 705 O O . ASP A 1 90 ? -4.588 -5.017 23.775 1.00 94.06 90 ASP A O 1
ATOM 709 N N . ILE A 1 91 ? -6.814 -5.061 23.617 1.00 93.56 91 ILE A N 1
ATOM 710 C CA . ILE A 1 91 ? -6.954 -3.601 23.681 1.00 93.56 91 ILE A CA 1
ATOM 711 C C . ILE A 1 91 ? -6.667 -3.121 25.109 1.00 93.56 91 ILE A C 1
ATOM 713 O O . ILE A 1 91 ? -7.149 -3.697 26.086 1.00 93.56 91 ILE A O 1
ATOM 717 N N . ILE A 1 92 ? -5.947 -2.001 25.228 1.00 91.94 92 ILE A N 1
ATOM 718 C CA . ILE A 1 92 ? -5.785 -1.263 26.488 1.00 91.94 92 ILE A CA 1
ATOM 719 C C . ILE A 1 92 ? -7.167 -1.045 27.148 1.00 91.94 92 ILE A C 1
ATOM 721 O O . ILE A 1 92 ? -8.169 -0.827 26.472 1.00 91.94 92 ILE A O 1
ATOM 725 N N . GLY A 1 93 ? -7.260 -1.115 28.478 1.00 87.44 93 GLY A N 1
ATOM 726 C CA . GLY A 1 93 ? -8.560 -1.188 29.161 1.00 87.44 93 GLY A CA 1
ATOM 727 C C . GLY A 1 93 ? -9.489 0.014 28.931 1.00 87.44 93 GLY A C 1
ATOM 728 O O . GLY A 1 93 ? -10.678 -0.159 28.663 1.00 87.44 93 GLY A O 1
ATOM 729 N N . TYR A 1 94 ? -8.971 1.242 29.007 1.00 87.94 94 TYR A N 1
ATOM 730 C CA . TYR A 1 94 ? -9.823 2.436 28.962 1.00 87.94 94 TYR A CA 1
ATOM 731 C C . TYR A 1 94 ? -10.442 2.735 27.576 1.00 87.94 94 TYR A C 1
ATOM 733 O O . TYR A 1 94 ? -11.632 3.064 27.557 1.00 87.94 94 TYR A O 1
ATOM 741 N N . PRO A 1 95 ? -9.767 2.587 26.406 1.00 89.69 95 PRO A N 1
ATOM 742 C CA . PRO A 1 95 ? -10.425 2.778 25.119 1.00 89.69 95 PRO A CA 1
ATOM 743 C C . PRO A 1 95 ? -11.400 1.636 24.846 1.00 89.69 95 PRO A C 1
ATOM 745 O O . PRO A 1 95 ? -12.465 1.878 24.286 1.00 89.69 95 PRO A O 1
ATOM 748 N N . ALA A 1 96 ? -11.088 0.410 25.295 1.00 88.94 96 ALA A N 1
ATOM 749 C CA . ALA A 1 96 ? -12.000 -0.723 25.180 1.00 88.94 96 ALA A CA 1
ATOM 750 C C . ALA A 1 96 ? -13.333 -0.446 25.897 1.00 88.94 96 ALA A C 1
ATOM 752 O O . ALA A 1 96 ? -14.395 -0.700 25.332 1.00 88.94 96 ALA A O 1
ATOM 753 N N . SER A 1 97 ? -13.294 0.126 27.106 1.00 87.81 97 SER A N 1
ATOM 754 C CA . SER A 1 97 ? -14.500 0.542 27.838 1.00 87.81 97 SER A CA 1
ATOM 755 C C . SER A 1 97 ? -15.294 1.624 27.102 1.00 87.81 97 SER A C 1
ATOM 757 O O . SER A 1 97 ? -16.517 1.528 27.022 1.00 87.81 97 SER A O 1
ATOM 759 N N . GLY A 1 98 ? -14.618 2.614 26.508 1.00 88.19 98 GLY A N 1
ATOM 760 C CA . GLY A 1 98 ? -15.271 3.640 25.687 1.00 88.19 98 GLY A CA 1
ATOM 761 C C . GLY A 1 98 ? -15.951 3.071 24.435 1.00 88.19 98 GLY A C 1
ATOM 762 O O . GLY A 1 98 ? -17.111 3.383 24.170 1.00 88.19 98 GLY A O 1
ATOM 763 N N . LEU A 1 99 ? -15.263 2.194 23.697 1.00 90.06 99 LEU A N 1
ATOM 764 C CA . LEU A 1 99 ? -15.794 1.544 22.491 1.00 90.06 99 LEU A CA 1
ATOM 765 C C . LEU A 1 99 ? -16.997 0.644 22.803 1.00 90.06 99 LEU A C 1
ATOM 767 O O . LEU A 1 99 ? -17.999 0.683 22.092 1.00 90.06 99 LEU A O 1
ATOM 771 N N . ARG A 1 100 ? -16.933 -0.128 23.893 1.00 86.12 100 ARG A N 1
ATOM 772 C CA . ARG A 1 100 ? -18.060 -0.961 24.343 1.00 86.12 100 ARG A CA 1
ATOM 773 C C . ARG A 1 100 ? -19.243 -0.118 24.813 1.00 86.12 100 ARG A C 1
ATOM 775 O O . ARG A 1 100 ? -20.37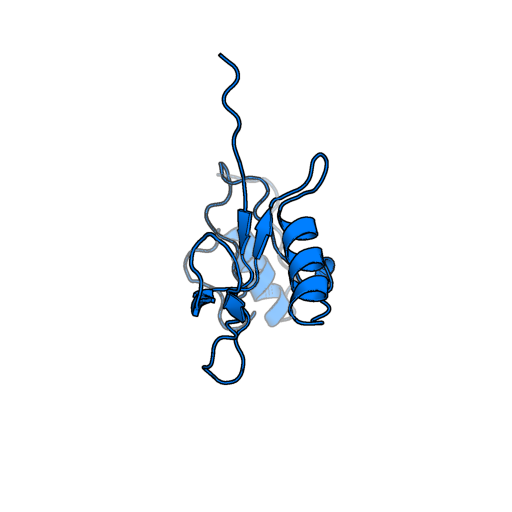0 -0.396 24.419 1.00 86.12 100 ARG A O 1
ATOM 782 N N . GLY A 1 101 ? -18.990 0.951 25.571 1.00 85.62 101 GLY A N 1
ATOM 783 C CA . GLY A 1 101 ? -20.031 1.896 25.976 1.00 85.62 101 GLY A CA 1
ATOM 784 C C . GLY A 1 101 ? -20.763 2.503 24.777 1.00 85.62 101 GLY A C 1
ATOM 785 O O . GLY A 1 101 ? -21.990 2.574 24.787 1.00 85.62 101 GLY A O 1
ATOM 786 N N . HIS A 1 102 ? -20.040 2.843 23.703 1.00 85.12 102 HIS A N 1
ATOM 787 C CA . HIS A 1 102 ? -20.645 3.334 22.462 1.00 85.12 102 HIS A CA 1
ATOM 788 C C . HIS A 1 102 ? -21.640 2.335 21.849 1.00 85.12 102 HIS A C 1
ATOM 790 O O . HIS A 1 102 ? -22.758 2.726 21.515 1.00 85.12 102 HIS A O 1
ATOM 796 N N . LEU A 1 103 ? -21.278 1.049 21.761 1.00 84.88 103 LEU A N 1
ATOM 797 C CA . LEU A 1 103 ? -22.166 -0.004 21.241 1.00 84.88 103 LEU A CA 1
ATOM 798 C C . LEU A 1 103 ? -23.438 -0.179 22.076 1.00 84.88 103 LEU A C 1
ATOM 800 O O . LEU A 1 103 ? -24.488 -0.541 21.554 1.00 84.88 103 LEU A O 1
ATOM 804 N N . GLU A 1 104 ? -23.350 0.100 23.371 1.00 86.25 104 GLU A N 1
ATOM 805 C CA . GLU A 1 104 ? -24.442 -0.079 24.325 1.00 86.25 104 GLU A CA 1
ATOM 806 C C . GLU A 1 104 ? -25.200 1.226 24.620 1.00 86.25 104 GLU A C 1
ATOM 808 O O . GLU A 1 104 ? -26.067 1.248 25.493 1.00 86.25 104 GLU A O 1
ATOM 813 N N . SER A 1 105 ? -24.882 2.326 23.921 1.00 85.25 105 SER A N 1
ATOM 814 C CA . SER A 1 105 ? -25.410 3.675 24.196 1.00 85.25 105 SER A CA 1
ATOM 815 C C . SER A 1 105 ? -25.212 4.138 25.652 1.00 85.25 105 SER A C 1
ATOM 817 O O . SER A 1 105 ? -26.047 4.845 26.217 1.00 85.25 105 SER A O 1
ATOM 819 N N . ARG A 1 106 ? -24.091 3.746 26.272 1.00 81.06 106 ARG A N 1
ATOM 820 C CA . ARG A 1 106 ? -23.680 4.131 27.630 1.00 81.06 106 ARG A CA 1
ATOM 821 C C . ARG A 1 106 ? -22.506 5.111 27.581 1.00 81.06 106 ARG A C 1
ATOM 823 O O . ARG A 1 106 ? -21.516 4.872 26.893 1.00 81.06 106 ARG A O 1
ATOM 830 N N . SER A 1 107 ? -22.581 6.195 28.353 1.00 75.94 107 SER A N 1
ATOM 831 C CA . SER A 1 107 ? -21.452 7.121 28.522 1.00 75.94 107 SER A CA 1
ATOM 832 C C . SER A 1 107 ? -20.377 6.517 29.429 1.00 75.94 107 SER A C 1
ATOM 834 O O . SER A 1 107 ? -20.694 5.960 30.480 1.00 75.94 107 SER A O 1
ATOM 836 N N . PHE A 1 108 ? -19.105 6.674 29.054 1.00 78.06 108 PHE A N 1
ATOM 837 C CA . PHE A 1 108 ? -17.940 6.250 29.836 1.00 78.06 108 PHE A CA 1
ATOM 838 C C . PHE A 1 108 ? -16.966 7.421 30.026 1.00 78.06 108 PHE A C 1
ATOM 840 O O . PHE A 1 108 ? -16.750 8.204 29.103 1.00 78.06 108 PHE A O 1
ATOM 847 N N . GLY A 1 109 ? -16.362 7.532 31.211 1.00 70.50 109 GLY A N 1
ATOM 848 C CA . GLY A 1 109 ? -15.325 8.518 31.509 1.00 70.50 109 GLY A CA 1
ATOM 849 C C . GLY A 1 109 ? -14.454 8.079 32.686 1.00 70.50 109 GLY A C 1
ATOM 850 O O . GLY A 1 109 ? -14.948 7.470 33.631 1.00 70.50 109 GLY A O 1
ATOM 851 N N . THR A 1 110 ? -13.162 8.397 32.623 1.00 67.50 110 THR A N 1
ATOM 852 C CA . THR A 1 110 ? -12.178 8.169 33.696 1.00 67.50 110 THR A CA 1
ATOM 853 C C . THR A 1 110 ? -11.555 9.505 34.088 1.00 67.50 110 THR A C 1
ATOM 855 O O . THR A 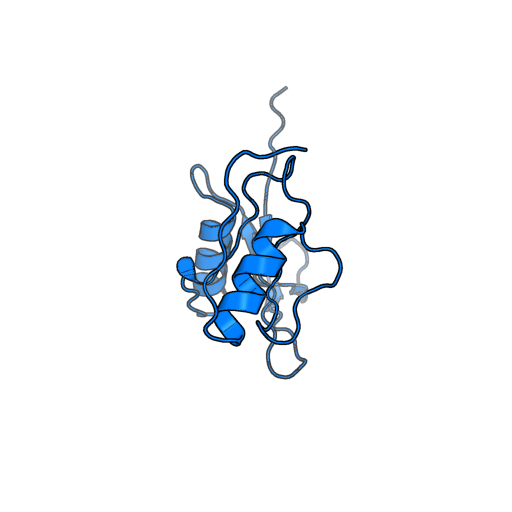1 110 ? -11.155 10.272 33.211 1.00 67.50 110 THR A O 1
ATOM 858 N N . LEU A 1 111 ? -11.472 9.798 35.386 1.00 63.47 111 LEU A N 1
ATOM 859 C CA . LEU A 1 111 ? -10.994 11.076 35.920 1.00 63.47 111 LEU A CA 1
ATOM 860 C C . LEU A 1 111 ? -9.784 10.801 36.818 1.00 63.47 111 LEU A C 1
ATOM 862 O O . LEU A 1 111 ? -9.932 10.105 37.814 1.00 63.47 111 LEU A O 1
ATOM 866 N N . GLY A 1 112 ? -8.609 11.324 36.452 1.00 57.75 112 GLY A N 1
ATOM 867 C CA . GLY A 1 112 ? -7.350 11.016 37.139 1.00 57.75 112 GLY A CA 1
ATOM 868 C C . GLY A 1 112 ? -6.855 9.613 36.790 1.00 57.75 112 GLY A C 1
ATOM 869 O O . GLY A 1 112 ? -7.391 8.610 37.244 1.00 57.75 112 GLY A O 1
ATOM 870 N N . TRP A 1 113 ? -5.850 9.535 35.930 1.00 53.66 113 TRP A N 1
ATOM 871 C CA . TRP A 1 113 ? -5.217 8.270 35.590 1.00 53.66 113 TRP A CA 1
ATOM 872 C C . TRP A 1 113 ? -4.369 7.777 36.769 1.00 53.66 113 TRP A C 1
ATOM 874 O O . TRP A 1 113 ? -3.295 8.317 37.016 1.00 53.66 113 TRP A O 1
ATOM 884 N N . GLU A 1 114 ? -4.860 6.777 37.501 1.00 54.22 114 GLU A N 1
ATOM 885 C CA . GLU A 1 114 ? -4.058 5.977 38.432 1.00 54.22 114 GLU A CA 1
ATOM 886 C C . GLU A 1 114 ? -3.532 4.747 37.681 1.00 54.22 114 GLU A C 1
ATOM 888 O O . GLU A 1 114 ? -4.240 3.752 37.519 1.00 54.22 114 GLU A O 1
ATOM 893 N N . GLY A 1 115 ? -2.314 4.847 37.151 1.00 51.00 115 GLY A N 1
ATOM 894 C CA . GLY A 1 115 ? -1.641 3.769 36.425 1.00 51.00 115 GLY A CA 1
ATOM 895 C C . GLY A 1 115 ? -0.231 4.153 36.029 1.00 51.00 115 GLY A C 1
ATOM 896 O O . GLY A 1 115 ? -0.113 5.034 35.151 1.00 51.00 115 GLY A O 1
#

Sequence (115 aa):
MVHRMVVDAHVIMVRGGRVLLSRRRGSFGDGLWHLPSGKVDAGESLVQAAVREAREEVGVRIDENDLRQNREPEKCYELGWFALDALPGDIIGYPASGLRGHLESRSFGTLGWEG